Protein AF-A0AA96FAT1-F1 (afdb_monomer_lite)

Foldseek 3Di:
DDDPQAKDWDQDPQQKIFIDHPNHTQDIDHDPRSVVLVVCVVVHPNRVSSCCSRPDDPPDDCDDPDDDDDDDDDDPPPDDPPPPPPDDDD

Sequence (90 aa):
MSEPSGYAFRARPNGDVHILHLGKLAKILKDDAAALFLTAVKEGDAQAAMADAVGGSAATRPGGNSRRPGAHLHGNGEAHAQQQFRRKSG

Secondary structure (DSSP, 8-state):
----SSEEEEE-TTS-EEEEETTEEEEEE-HHHHHHHHHHHHHS-HHHHHHHHHHS----------------------------------

pLDDT: mean 70.45, std 16.97, range [38.0, 91.06]

Organism: NCBI:txid3075620

Structure (mmCIF, N/CA/C/O backbone):
data_AF-A0AA96FAT1-F1
#
_entry.id   AF-A0AA96FAT1-F1
#
loop_
_atom_site.group_PDB
_atom_site.id
_atom_site.type_symbol
_atom_site.label_atom_id
_atom_site.label_alt_id
_atom_site.label_comp_id
_atom_site.label_asym_id
_atom_site.label_entity_id
_atom_site.label_seq_id
_atom_site.pdbx_PDB_ins_code
_atom_site.Cartn_x
_atom_site.Cartn_y
_atom_site.Cartn_z
_atom_site.occupancy
_atom_site.B_iso_or_equiv
_atom_site.auth_seq_id
_atom_site.auth_comp_id
_atom_site.auth_asym_id
_atom_site.auth_atom_id
_atom_site.pdbx_PDB_model_num
ATOM 1 N N . MET A 1 1 ? 2.931 -24.825 -6.798 1.00 38.00 1 MET A N 1
ATOM 2 C CA . MET A 1 1 ? 2.245 -23.521 -6.713 1.00 38.00 1 MET A CA 1
ATOM 3 C C . MET A 1 1 ? 3.336 -22.478 -6.610 1.00 38.00 1 MET A C 1
ATOM 5 O O . MET A 1 1 ? 4.042 -22.495 -5.612 1.00 38.00 1 MET A O 1
ATOM 9 N N . SER A 1 2 ? 3.574 -21.707 -7.674 1.00 45.06 2 SER A N 1
ATOM 10 C CA . SER A 1 2 ? 4.641 -20.704 -7.696 1.00 45.06 2 SER A CA 1
ATOM 11 C C . SER A 1 2 ? 4.389 -19.689 -6.594 1.00 45.06 2 SER A C 1
ATOM 13 O O . SER A 1 2 ? 3.342 -19.043 -6.586 1.00 45.06 2 SER A O 1
ATOM 15 N N . GLU A 1 3 ? 5.329 -19.567 -5.663 1.00 49.72 3 GLU A N 1
ATOM 16 C CA . GLU A 1 3 ? 5.413 -18.376 -4.828 1.00 49.72 3 GLU A CA 1
ATOM 17 C C . GLU A 1 3 ? 5.388 -17.176 -5.779 1.00 49.72 3 GLU A C 1
ATOM 19 O O . GLU A 1 3 ? 6.206 -17.138 -6.706 1.00 49.72 3 GLU A O 1
ATOM 24 N N . PRO A 1 4 ? 4.441 -16.230 -5.651 1.00 52.31 4 PRO A N 1
ATOM 25 C CA . PRO A 1 4 ? 4.491 -15.049 -6.484 1.00 52.31 4 PRO A CA 1
ATOM 26 C C . PRO A 1 4 ? 5.777 -14.326 -6.096 1.00 52.31 4 PRO A C 1
ATOM 28 O O . PRO A 1 4 ? 5.895 -13.790 -4.995 1.00 52.31 4 PRO A O 1
ATOM 31 N N . SER A 1 5 ? 6.772 -14.368 -6.981 1.00 58.44 5 SER A N 1
ATOM 32 C CA . SER A 1 5 ? 8.041 -13.650 -6.862 1.00 58.44 5 SER A CA 1
ATOM 33 C C . SER A 1 5 ? 7.796 -12.145 -7.060 1.00 58.44 5 SER A C 1
ATOM 35 O O . SER A 1 5 ? 8.344 -11.532 -7.968 1.00 58.44 5 SER A O 1
ATOM 37 N N . GLY A 1 6 ? 6.888 -11.572 -6.264 1.00 75.31 6 GLY A N 1
ATOM 38 C CA . GLY A 1 6 ? 6.289 -10.259 -6.465 1.00 75.31 6 GLY A CA 1
ATOM 39 C C . GLY A 1 6 ? 5.740 -9.648 -5.175 1.00 75.31 6 GLY A C 1
ATOM 40 O O . GLY A 1 6 ? 6.019 -10.104 -4.061 1.00 75.31 6 GLY A O 1
ATOM 41 N N . TYR A 1 7 ? 4.983 -8.567 -5.329 1.00 82.88 7 TYR A N 1
ATOM 42 C CA . TYR A 1 7 ? 4.374 -7.847 -4.217 1.00 82.88 7 TYR A CA 1
ATOM 43 C C . TYR A 1 7 ? 3.153 -8.600 -3.672 1.00 82.88 7 TYR A C 1
ATOM 45 O O . TYR A 1 7 ? 2.394 -9.217 -4.418 1.00 82.88 7 TYR A O 1
ATOM 53 N N . ALA A 1 8 ? 2.940 -8.522 -2.364 1.00 86.50 8 ALA A N 1
ATOM 54 C CA . ALA A 1 8 ? 1.731 -8.973 -1.686 1.00 86.50 8 ALA A CA 1
ATOM 55 C C . ALA A 1 8 ? 1.125 -7.797 -0.924 1.00 86.50 8 ALA A C 1
ATOM 57 O O . ALA A 1 8 ? 1.853 -6.916 -0.479 1.00 86.50 8 ALA A O 1
ATOM 58 N N . PHE A 1 9 ? -0.187 -7.778 -0.710 1.00 87.19 9 PHE A N 1
ATOM 59 C CA . PHE A 1 9 ? -0.808 -6.771 0.145 1.00 87.19 9 PHE A CA 1
ATOM 60 C C . PHE A 1 9 ? -1.745 -7.408 1.165 1.00 87.19 9 PHE A C 1
ATOM 62 O O . PHE A 1 9 ? -2.287 -8.492 0.957 1.00 87.19 9 PHE A O 1
ATOM 69 N N . ARG A 1 10 ? -1.935 -6.722 2.291 1.00 88.75 10 ARG A N 1
ATOM 70 C CA . ARG A 1 10 ? -2.861 -7.122 3.347 1.00 88.75 10 ARG A CA 1
ATOM 71 C C . ARG A 1 10 ? -3.655 -5.918 3.824 1.00 88.75 10 ARG A C 1
ATOM 73 O O . ARG A 1 10 ? -3.082 -5.003 4.412 1.00 88.75 10 ARG A O 1
ATOM 80 N N . ALA A 1 11 ? -4.966 -5.957 3.615 1.00 88.12 11 ALA A N 1
ATOM 81 C CA . ALA A 1 11 ? -5.892 -5.022 4.236 1.00 88.12 11 ALA A CA 1
ATOM 82 C C . ALA A 1 11 ? -6.070 -5.371 5.719 1.00 88.12 11 ALA A C 1
ATOM 84 O O . ALA A 1 11 ? -6.158 -6.542 6.105 1.00 88.12 11 ALA A O 1
ATOM 85 N N . ARG A 1 12 ? -6.089 -4.348 6.564 1.00 85.31 12 ARG A N 1
ATOM 86 C CA . ARG A 1 12 ? -6.307 -4.452 8.001 1.00 85.31 12 ARG A CA 1
ATOM 87 C C . ARG A 1 12 ? -7.704 -3.930 8.344 1.00 85.31 12 ARG A C 1
ATOM 89 O O . ARG A 1 12 ? -8.231 -3.073 7.641 1.00 85.31 12 ARG A O 1
ATOM 96 N N . PRO A 1 13 ? -8.311 -4.415 9.439 1.00 82.31 13 PRO A N 1
ATOM 97 C CA . PRO A 1 13 ? -9.663 -4.013 9.834 1.00 82.31 13 PRO A CA 1
ATOM 98 C C . PRO A 1 13 ? -9.773 -2.533 10.227 1.00 82.31 13 PRO A C 1
ATOM 100 O O . PRO A 1 13 ? -10.873 -2.008 10.313 1.00 82.31 13 PRO A O 1
ATOM 103 N N . ASN A 1 14 ? -8.645 -1.857 10.455 1.00 81.88 14 ASN A N 1
ATOM 104 C CA . ASN A 1 14 ? -8.592 -0.419 10.701 1.00 81.88 14 ASN A CA 1
ATOM 105 C C . ASN A 1 14 ? -8.621 0.428 9.413 1.00 81.88 14 ASN A C 1
ATOM 107 O O . ASN A 1 14 ? -8.534 1.644 9.516 1.00 81.88 14 ASN A O 1
ATOM 111 N N . GLY A 1 15 ? -8.707 -0.193 8.232 1.00 83.31 15 GLY A N 1
ATOM 112 C CA . GLY A 1 15 ? -8.706 0.498 6.939 1.00 83.31 15 GLY A CA 1
ATOM 113 C C . GLY A 1 15 ? -7.325 0.655 6.298 1.00 83.31 15 GLY A C 1
ATOM 114 O O . GLY A 1 15 ? -7.239 1.090 5.154 1.00 83.31 15 GLY A O 1
ATOM 115 N N . ASP A 1 16 ? -6.247 0.256 6.978 1.00 88.00 16 ASP A N 1
ATOM 116 C CA . ASP A 1 16 ? -4.895 0.341 6.421 1.00 88.00 16 ASP A CA 1
ATOM 117 C C . ASP A 1 16 ? -4.601 -0.823 5.467 1.00 88.00 16 ASP A C 1
ATOM 119 O O . ASP A 1 16 ? -5.045 -1.955 5.675 1.00 88.00 16 ASP A O 1
ATOM 123 N N . VAL A 1 17 ? -3.751 -0.583 4.469 1.00 90.38 17 VAL A N 1
ATOM 124 C CA . VAL A 1 17 ? -3.229 -1.623 3.575 1.00 90.38 17 VAL A CA 1
ATOM 125 C C . VAL A 1 17 ? -1.714 -1.693 3.687 1.00 90.38 17 VAL A C 1
ATOM 127 O O . VAL A 1 17 ? -1.001 -0.717 3.474 1.00 90.38 17 VAL A O 1
ATOM 130 N N . HIS A 1 18 ? -1.205 -2.871 4.029 1.00 91.06 18 HIS A N 1
ATOM 131 C CA . HIS A 1 18 ? 0.224 -3.140 4.113 1.00 91.06 18 HIS A CA 1
ATOM 132 C C . HIS A 1 18 ? 0.674 -3.848 2.843 1.00 91.06 18 HIS A C 1
ATOM 134 O O . HIS A 1 18 ? 0.229 -4.963 2.586 1.00 91.06 18 HIS A O 1
ATOM 140 N N . ILE A 1 19 ? 1.575 -3.233 2.085 1.00 89.00 19 ILE A N 1
ATOM 141 C CA . ILE A 1 19 ? 2.207 -3.834 0.912 1.00 89.00 19 ILE A CA 1
ATOM 142 C C . ILE A 1 19 ? 3.545 -4.432 1.343 1.00 89.00 19 ILE A C 1
ATOM 144 O O . ILE A 1 19 ? 4.376 -3.759 1.958 1.00 89.00 19 ILE A O 1
ATOM 148 N N . LEU A 1 20 ? 3.749 -5.703 1.023 1.00 88.44 20 LEU A N 1
ATOM 149 C CA . LEU A 1 20 ? 4.961 -6.467 1.247 1.00 88.44 20 LEU A CA 1
ATOM 150 C C . LEU A 1 20 ? 5.645 -6.762 -0.086 1.00 88.44 20 LEU A C 1
ATOM 152 O O . LEU A 1 20 ? 4.995 -7.089 -1.071 1.00 88.44 20 LEU A O 1
ATOM 156 N N . HIS A 1 21 ? 6.967 -6.700 -0.093 1.00 85.56 21 HIS A N 1
ATOM 157 C CA . HIS A 1 21 ? 7.804 -7.139 -1.197 1.00 85.56 21 HIS A CA 1
ATOM 158 C C . HIS A 1 21 ? 8.754 -8.211 -0.671 1.00 85.56 21 HIS A C 1
ATOM 160 O O . HIS A 1 21 ? 9.501 -7.955 0.277 1.00 85.56 21 HIS A O 1
ATOM 166 N N . LEU A 1 22 ? 8.694 -9.422 -1.237 1.00 83.69 22 LEU A N 1
ATOM 167 C CA . LEU A 1 22 ? 9.537 -10.555 -0.823 1.00 83.69 22 LEU A CA 1
ATOM 168 C C . LEU A 1 22 ? 9.478 -10.825 0.697 1.00 83.69 22 LEU A C 1
ATOM 170 O O . LEU A 1 22 ? 10.498 -10.984 1.368 1.00 83.69 22 LEU A O 1
ATOM 174 N N . GLY A 1 23 ? 8.269 -10.790 1.266 1.00 82.12 23 GLY A N 1
ATOM 175 C CA . GLY A 1 23 ? 8.035 -11.028 2.696 1.00 82.12 23 GLY A CA 1
ATOM 176 C C . GLY A 1 23 ? 8.413 -9.871 3.631 1.00 82.12 23 GLY A C 1
ATOM 177 O O . GLY A 1 23 ? 8.229 -9.989 4.84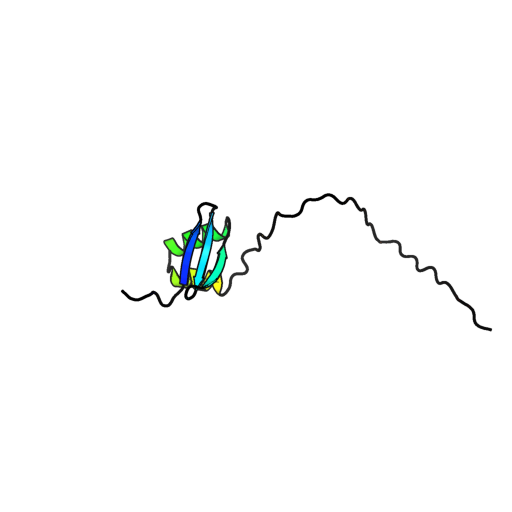1 1.00 82.12 23 GLY A O 1
ATOM 178 N N . LYS A 1 24 ? 8.899 -8.739 3.108 1.00 81.69 24 LYS A N 1
ATOM 179 C CA . LYS A 1 24 ? 9.240 -7.545 3.900 1.00 81.69 24 LYS A CA 1
ATOM 180 C C . LYS A 1 24 ? 8.233 -6.433 3.661 1.00 81.69 24 LYS A C 1
ATOM 182 O O . LYS A 1 24 ? 7.814 -6.218 2.531 1.00 81.69 24 LYS A O 1
ATOM 187 N N . LEU A 1 25 ? 7.860 -5.707 4.714 1.00 85.31 25 LEU A N 1
ATOM 188 C CA . LEU A 1 25 ? 6.980 -4.545 4.594 1.00 85.31 25 LEU A CA 1
ATOM 189 C C . LEU A 1 25 ? 7.650 -3.477 3.717 1.00 85.31 25 LEU A C 1
ATOM 191 O O . LEU A 1 25 ? 8.684 -2.931 4.092 1.00 85.31 25 LEU A O 1
ATOM 195 N N . ALA A 1 26 ? 7.049 -3.190 2.568 1.00 87.44 26 ALA A N 1
ATOM 196 C CA . ALA A 1 26 ? 7.520 -2.181 1.630 1.00 87.44 26 ALA A CA 1
ATOM 197 C C . ALA A 1 26 ? 6.838 -0.830 1.880 1.00 87.44 26 ALA A C 1
ATOM 199 O O . ALA A 1 26 ? 7.500 0.205 1.888 1.00 87.44 26 ALA A O 1
ATOM 200 N N . LYS A 1 27 ? 5.516 -0.833 2.110 1.00 87.06 27 LYS A N 1
ATOM 201 C CA . LYS A 1 27 ? 4.735 0.393 2.326 1.00 87.06 27 LYS A CA 1
ATOM 202 C C . LYS A 1 27 ? 3.452 0.136 3.113 1.00 87.06 27 LYS A C 1
ATOM 204 O O . LYS A 1 27 ? 2.875 -0.944 3.037 1.00 87.06 27 LYS A O 1
ATOM 209 N N . ILE A 1 28 ? 3.001 1.147 3.851 1.00 89.00 28 ILE A N 1
ATOM 210 C CA . ILE A 1 28 ? 1.675 1.191 4.474 1.00 89.00 28 ILE A CA 1
ATOM 211 C C . ILE A 1 28 ? 0.888 2.314 3.801 1.00 89.00 28 ILE A C 1
ATOM 213 O O . ILE A 1 28 ? 1.366 3.447 3.737 1.00 89.00 28 ILE A O 1
ATOM 217 N N . LEU A 1 29 ? -0.304 1.991 3.318 1.00 88.38 29 LEU A N 1
ATOM 218 C CA . LEU A 1 29 ? -1.306 2.931 2.834 1.00 88.38 29 LEU A CA 1
ATOM 219 C C . LEU A 1 29 ? -2.402 3.064 3.891 1.00 88.38 29 LEU A C 1
ATOM 221 O O . LEU A 1 29 ? -2.729 2.085 4.563 1.00 88.38 29 LEU A O 1
ATOM 225 N N . LYS A 1 30 ? -2.951 4.266 4.034 1.00 87.38 30 LYS A N 1
ATOM 226 C CA . LYS A 1 30 ? -3.982 4.598 5.021 1.00 87.38 30 LYS A CA 1
ATOM 227 C C . LYS A 1 30 ? -5.111 5.377 4.364 1.00 87.38 30 LYS A C 1
ATOM 229 O O . LYS A 1 30 ? -4.863 6.040 3.355 1.00 87.38 30 LYS A O 1
ATOM 234 N N . ASP A 1 31 ? -6.296 5.314 4.963 1.00 85.44 31 ASP A N 1
ATOM 235 C CA . ASP A 1 31 ? -7.463 6.126 4.602 1.00 85.44 31 ASP A CA 1
ATOM 236 C C . ASP A 1 31 ? -7.715 6.135 3.075 1.00 85.44 31 ASP A C 1
ATOM 238 O O . ASP A 1 31 ? -7.785 5.075 2.445 1.00 85.44 31 ASP A O 1
ATOM 242 N N . ASP A 1 32 ? -7.791 7.314 2.453 1.00 85.06 32 ASP A N 1
ATOM 243 C CA . ASP A 1 32 ? -8.032 7.484 1.016 1.00 85.06 32 ASP A CA 1
ATOM 244 C C . ASP A 1 32 ? -6.998 6.773 0.132 1.00 85.06 32 ASP A C 1
ATOM 246 O O . ASP A 1 32 ? -7.343 6.213 -0.908 1.00 85.06 32 ASP A O 1
ATOM 250 N N . ALA A 1 33 ? -5.728 6.727 0.548 1.00 83.94 33 ALA A N 1
ATOM 251 C CA . ALA A 1 33 ? -4.684 6.054 -0.224 1.00 83.94 33 ALA A CA 1
ATOM 252 C C . ALA A 1 33 ? -4.885 4.531 -0.250 1.00 83.94 33 ALA A C 1
ATOM 254 O O . ALA A 1 33 ? -4.587 3.884 -1.254 1.00 83.94 33 ALA A O 1
ATOM 255 N N . ALA A 1 34 ? -5.411 3.953 0.835 1.00 87.44 34 ALA A N 1
ATOM 256 C CA . ALA A 1 34 ? -5.765 2.539 0.876 1.00 87.44 34 ALA A CA 1
ATOM 257 C C . ALA A 1 34 ? -6.974 2.246 -0.024 1.00 87.44 34 ALA A C 1
ATOM 259 O O . ALA A 1 34 ? -6.951 1.271 -0.775 1.00 87.44 34 ALA A O 1
ATOM 260 N N . ALA A 1 35 ? -7.994 3.108 -0.002 1.00 86.88 35 ALA A N 1
ATOM 261 C CA . ALA A 1 35 ? -9.173 2.963 -0.853 1.00 86.88 35 ALA A CA 1
ATOM 262 C C . ALA A 1 35 ? -8.824 3.054 -2.348 1.00 86.88 35 ALA A C 1
ATOM 264 O O . ALA A 1 35 ? -9.211 2.179 -3.122 1.00 86.88 35 ALA A O 1
ATOM 265 N N . LEU A 1 36 ? -8.032 4.057 -2.745 1.00 85.69 36 LEU A N 1
ATOM 266 C CA . LEU A 1 36 ? -7.570 4.226 -4.127 1.00 85.69 36 LEU A CA 1
ATOM 267 C C . LEU A 1 36 ? -6.761 3.018 -4.611 1.00 85.69 36 LEU A C 1
ATOM 269 O O . LEU A 1 36 ? -6.971 2.537 -5.723 1.00 85.69 36 LEU A O 1
ATOM 273 N N . PHE A 1 37 ? -5.884 2.484 -3.758 1.00 86.88 37 PHE A N 1
ATOM 274 C CA . PHE A 1 37 ? -5.125 1.277 -4.070 1.00 86.88 37 PHE A CA 1
ATOM 275 C C . PHE A 1 37 ? -6.027 0.055 -4.276 1.00 86.88 37 PHE A C 1
ATOM 277 O O . PHE A 1 37 ? -5.840 -0.689 -5.236 1.00 86.88 37 PHE A O 1
ATOM 284 N N . LEU A 1 38 ? -7.021 -0.154 -3.409 1.00 86.19 38 LEU A N 1
ATOM 285 C CA . LEU A 1 38 ? -7.945 -1.283 -3.539 1.00 86.19 38 LEU A CA 1
ATOM 286 C C . LEU A 1 38 ? -8.781 -1.197 -4.822 1.00 86.19 38 LEU A C 1
ATOM 288 O O . LEU A 1 38 ? -9.030 -2.226 -5.449 1.00 86.19 38 LEU A O 1
ATOM 292 N N . THR A 1 39 ? -9.168 0.010 -5.239 1.00 88.44 39 THR A N 1
ATOM 293 C CA . THR A 1 39 ? -9.828 0.234 -6.532 1.00 88.44 39 THR A CA 1
ATOM 294 C C . THR A 1 39 ? -8.891 -0.096 -7.692 1.00 88.44 39 THR A C 1
ATOM 296 O O . THR A 1 39 ? -9.259 -0.893 -8.550 1.00 88.44 39 THR A O 1
ATOM 299 N N . ALA A 1 40 ? -7.653 0.409 -7.677 1.00 85.12 40 ALA A N 1
ATOM 300 C CA . ALA A 1 40 ? -6.669 0.142 -8.728 1.00 85.12 40 ALA A CA 1
ATOM 301 C C . ALA A 1 40 ? -6.351 -1.358 -8.881 1.00 85.12 40 ALA A C 1
ATOM 303 O O . ALA A 1 40 ? -6.253 -1.863 -9.996 1.00 85.12 40 ALA A O 1
ATOM 304 N N . VAL A 1 41 ? -6.255 -2.093 -7.768 1.00 87.12 41 VAL A N 1
ATOM 305 C CA . VAL A 1 41 ? -6.071 -3.556 -7.771 1.00 87.12 41 VAL A CA 1
ATOM 306 C C . VAL A 1 41 ? -7.296 -4.292 -8.319 1.00 87.12 41 VAL A C 1
ATOM 308 O O . VAL A 1 41 ? -7.151 -5.355 -8.916 1.00 87.12 41 VAL A O 1
ATOM 311 N N . LYS A 1 42 ? -8.505 -3.765 -8.099 1.00 86.19 42 LYS A N 1
ATOM 312 C CA . LYS A 1 42 ? -9.750 -4.378 -8.576 1.00 86.19 42 LYS A CA 1
ATOM 313 C C . LYS A 1 42 ? -9.982 -4.140 -10.069 1.00 86.19 42 LYS A C 1
ATOM 315 O O . LYS A 1 42 ? -10.527 -5.013 -10.737 1.00 86.19 42 LYS A O 1
ATOM 320 N N . GLU A 1 43 ? -9.625 -2.960 -10.563 1.00 85.50 43 GLU A N 1
ATOM 321 C CA . GLU A 1 43 ? -9.852 -2.557 -11.955 1.00 85.50 43 GLU A CA 1
ATOM 322 C C . GLU A 1 43 ? -8.713 -2.962 -12.897 1.00 85.50 43 GLU A C 1
ATOM 324 O O . GLU A 1 43 ? -8.938 -3.091 -14.100 1.00 85.50 43 GLU A O 1
ATOM 329 N N . GLY A 1 44 ? -7.503 -3.169 -12.372 1.00 80.56 44 GLY A N 1
ATOM 330 C CA . GLY A 1 44 ? -6.304 -3.388 -13.175 1.00 80.56 44 GLY A CA 1
ATOM 331 C C . GLY A 1 44 ? -5.405 -4.519 -12.684 1.00 80.56 44 GLY A C 1
ATOM 332 O O . GLY A 1 44 ? -5.822 -5.450 -11.996 1.00 80.56 44 GLY A O 1
ATOM 333 N N . ASP A 1 45 ? -4.136 -4.442 -13.083 1.00 82.50 45 ASP A N 1
ATOM 334 C CA . ASP A 1 45 ? -3.120 -5.413 -12.693 1.00 82.50 45 ASP A CA 1
ATOM 335 C C . ASP A 1 45 ? -2.629 -5.140 -11.264 1.00 82.50 45 ASP A C 1
ATOM 337 O O . ASP A 1 45 ? -2.028 -4.103 -10.963 1.00 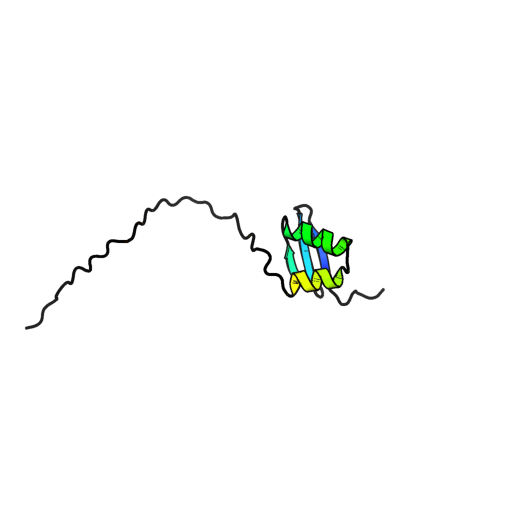82.50 45 ASP A O 1
ATOM 341 N N . ALA A 1 46 ? -2.869 -6.104 -10.376 1.00 81.81 46 ALA A N 1
ATOM 342 C CA . ALA A 1 46 ? -2.518 -5.998 -8.967 1.00 81.81 46 ALA A CA 1
ATOM 343 C C . ALA A 1 46 ? -1.006 -5.819 -8.730 1.00 81.81 46 ALA A C 1
ATOM 345 O O . ALA A 1 46 ? -0.616 -5.090 -7.817 1.00 81.81 46 ALA A O 1
ATOM 346 N N . GLN A 1 47 ? -0.145 -6.471 -9.523 1.00 83.25 47 GLN A N 1
ATOM 347 C CA . GLN A 1 47 ? 1.311 -6.356 -9.383 1.00 83.25 47 GLN A CA 1
ATOM 348 C C . GLN A 1 47 ? 1.799 -4.979 -9.826 1.00 83.25 47 GLN A C 1
ATOM 350 O O . GLN A 1 47 ? 2.601 -4.371 -9.118 1.00 83.25 47 GLN A O 1
ATOM 355 N N . ALA A 1 48 ? 1.275 -4.456 -10.936 1.00 80.00 48 ALA A N 1
ATOM 356 C CA . ALA A 1 48 ? 1.584 -3.110 -11.403 1.00 80.00 48 ALA A CA 1
ATOM 357 C C . ALA A 1 48 ? 1.111 -2.043 -10.402 1.00 80.00 48 ALA A C 1
ATOM 359 O O . ALA A 1 48 ? 1.877 -1.143 -10.070 1.00 80.00 48 ALA A O 1
ATOM 360 N N . ALA A 1 49 ? -0.097 -2.183 -9.844 1.00 82.88 49 ALA A N 1
ATOM 361 C CA . ALA A 1 49 ? -0.630 -1.262 -8.836 1.00 82.88 49 ALA A CA 1
ATOM 362 C C . ALA A 1 49 ? 0.211 -1.250 -7.545 1.00 82.88 49 ALA A C 1
ATOM 364 O O . ALA A 1 49 ? 0.440 -0.199 -6.946 1.00 82.88 49 ALA A O 1
ATOM 365 N N . MET A 1 50 ? 0.710 -2.413 -7.113 1.00 84.38 50 MET A N 1
ATOM 366 C CA . MET A 1 50 ? 1.621 -2.508 -5.968 1.00 84.38 50 MET A CA 1
ATOM 367 C C . MET A 1 50 ? 3.003 -1.922 -6.271 1.00 84.38 50 MET A C 1
ATOM 369 O O . MET A 1 50 ? 3.555 -1.210 -5.429 1.00 84.38 50 MET A O 1
ATOM 373 N N . ALA A 1 51 ? 3.550 -2.191 -7.458 1.00 83.06 51 ALA A N 1
ATOM 374 C CA . ALA A 1 51 ? 4.825 -1.638 -7.897 1.00 83.06 51 ALA A CA 1
ATOM 375 C C . ALA A 1 51 ? 4.770 -0.110 -8.026 1.00 83.06 51 ALA A C 1
ATOM 377 O O . ALA A 1 51 ? 5.710 0.552 -7.606 1.00 83.06 51 ALA A O 1
ATOM 378 N N . ASP A 1 52 ? 3.666 0.456 -8.517 1.00 82.31 52 ASP A N 1
ATOM 379 C CA . ASP A 1 52 ? 3.435 1.904 -8.585 1.00 82.31 52 ASP A CA 1
ATOM 380 C C . ASP A 1 52 ? 3.323 2.525 -7.181 1.00 82.31 52 ASP A C 1
ATOM 382 O O . ASP A 1 52 ? 4.055 3.458 -6.831 1.00 82.31 52 ASP A O 1
ATOM 386 N N . ALA A 1 53 ? 2.506 1.917 -6.310 1.00 79.75 53 ALA A N 1
ATOM 387 C CA . ALA A 1 53 ? 2.319 2.380 -4.93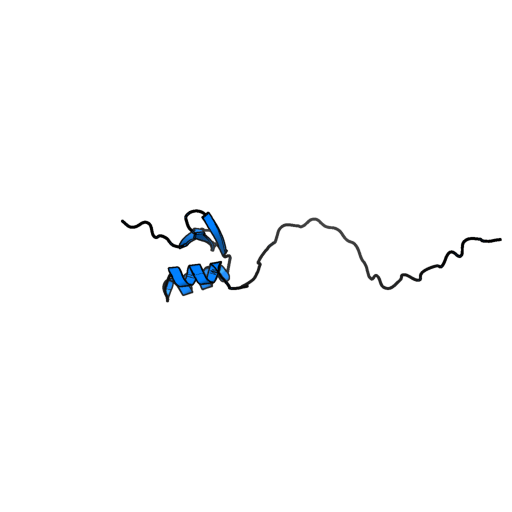7 1.00 79.75 53 ALA A CA 1
ATOM 388 C C . ALA A 1 53 ? 3.631 2.393 -4.125 1.00 79.75 53 ALA A C 1
ATOM 390 O O . ALA A 1 53 ? 3.847 3.295 -3.298 1.00 79.75 53 ALA A O 1
ATOM 391 N N . VAL A 1 54 ? 4.507 1.403 -4.346 1.00 80.56 54 VAL A N 1
ATOM 392 C CA . VAL A 1 54 ? 5.830 1.291 -3.707 1.00 80.56 54 VAL A CA 1
ATOM 393 C C . VAL A 1 54 ? 6.887 2.142 -4.417 1.00 80.56 54 VAL A C 1
ATOM 395 O O . VAL A 1 54 ? 7.683 2.793 -3.741 1.00 80.56 54 VAL A O 1
ATOM 398 N N . GLY A 1 55 ? 6.903 2.134 -5.748 1.00 71.69 55 GLY A N 1
ATOM 399 C CA . GLY A 1 55 ? 7.963 2.673 -6.598 1.00 71.69 55 GLY A CA 1
ATOM 400 C C . GLY A 1 55 ? 7.871 4.169 -6.879 1.00 71.69 55 GLY A C 1
ATOM 401 O O . GLY A 1 55 ? 8.906 4.793 -7.104 1.00 71.69 55 GLY A O 1
ATOM 402 N N . GLY A 1 56 ? 6.688 4.784 -6.816 1.00 62.53 56 GLY A N 1
ATOM 403 C CA . GLY A 1 56 ? 6.605 6.210 -7.105 1.00 62.53 56 GLY A CA 1
ATOM 404 C C . GLY A 1 56 ? 5.204 6.782 -7.214 1.00 62.53 56 GLY A C 1
ATOM 405 O O . GLY A 1 56 ? 4.778 7.154 -8.295 1.00 62.53 56 GLY A O 1
ATOM 406 N N . SER A 1 57 ? 4.567 7.040 -6.074 1.00 45.84 57 SER A N 1
ATOM 407 C CA . SER A 1 57 ? 3.693 8.207 -5.973 1.00 45.84 57 SER A CA 1
ATOM 408 C C . SER A 1 57 ? 3.777 8.817 -4.581 1.00 45.84 57 SER A C 1
ATOM 410 O O . SER A 1 57 ? 3.556 8.167 -3.550 1.00 45.84 57 SER A O 1
ATOM 412 N N . ALA A 1 58 ? 4.147 10.094 -4.562 1.00 49.09 58 ALA A N 1
ATOM 413 C CA . ALA A 1 58 ? 4.143 10.986 -3.415 1.00 49.09 58 ALA A CA 1
ATOM 414 C C . ALA A 1 58 ? 2.705 11.361 -3.002 1.00 49.09 58 ALA A C 1
ATOM 416 O O . ALA A 1 58 ? 2.411 12.524 -2.745 1.00 49.09 58 ALA A O 1
ATOM 417 N N . ALA A 1 59 ? 1.797 10.388 -2.927 1.00 48.88 59 ALA A N 1
ATOM 418 C CA . ALA A 1 59 ? 0.463 10.597 -2.392 1.00 48.88 59 ALA A CA 1
ATOM 419 C C . ALA A 1 59 ? 0.534 10.561 -0.859 1.00 48.88 59 ALA A C 1
ATOM 421 O O . ALA A 1 59 ? 0.419 9.508 -0.240 1.00 48.88 59 ALA A O 1
ATOM 422 N N . THR A 1 60 ? 0.786 11.752 -0.306 1.00 46.06 60 THR A N 1
ATOM 423 C CA . THR A 1 60 ? 0.421 12.225 1.036 1.00 46.06 60 THR A CA 1
ATOM 424 C C . THR A 1 60 ? 1.007 11.437 2.205 1.00 46.06 60 THR A C 1
ATOM 426 O O . THR A 1 60 ? 0.708 10.275 2.421 1.00 46.06 60 THR A O 1
ATOM 429 N N . ARG A 1 61 ? 1.810 12.094 3.046 1.00 44.50 61 ARG A N 1
ATOM 430 C CA . ARG A 1 61 ? 2.066 11.631 4.417 1.00 44.50 61 ARG A CA 1
ATOM 431 C C . ARG A 1 61 ? 0.836 11.984 5.277 1.00 44.50 61 ARG A C 1
ATOM 433 O O . ARG A 1 61 ? 0.717 13.164 5.598 1.00 44.50 61 ARG A O 1
ATOM 440 N N . PRO A 1 62 ? -0.022 11.060 5.759 1.00 44.28 62 PRO A N 1
ATOM 441 C CA . PRO A 1 62 ? -0.826 11.314 6.943 1.00 44.28 62 PRO A CA 1
ATOM 442 C C . PRO A 1 62 ? -0.033 10.737 8.121 1.00 44.28 62 PRO A C 1
ATOM 444 O O . PRO A 1 62 ? -0.156 9.575 8.514 1.00 44.28 62 PRO A O 1
ATOM 447 N N . GLY A 1 63 ? 0.893 11.546 8.625 1.00 38.84 63 GLY A N 1
ATOM 448 C CA . GLY A 1 63 ? 1.670 11.260 9.825 1.00 38.84 63 GLY A CA 1
ATOM 449 C C . GLY A 1 63 ? 1.919 12.580 10.552 1.00 38.84 63 GLY A C 1
ATOM 450 O O . GLY A 1 63 ? 2.617 13.430 10.022 1.00 38.84 63 GLY A O 1
ATOM 451 N N . GLY A 1 64 ? 1.367 12.837 11.731 1.00 39.62 64 GLY A N 1
ATOM 452 C CA . GLY A 1 64 ? 0.538 11.965 12.541 1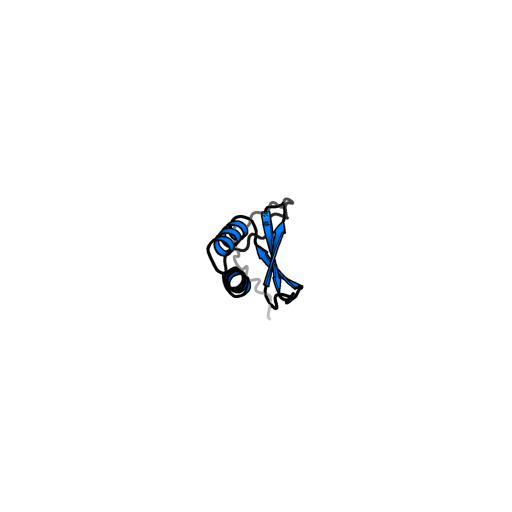.00 39.62 64 GLY A CA 1
ATOM 453 C C . GLY A 1 64 ? -0.111 12.719 13.696 1.00 39.62 64 GLY A C 1
ATOM 454 O O . GLY A 1 64 ? 0.397 13.719 14.200 1.00 39.62 64 GLY A O 1
ATOM 455 N N . ASN A 1 65 ? -1.250 12.207 14.129 1.00 45.81 65 ASN A N 1
ATOM 456 C CA . ASN A 1 65 ? -1.959 12.647 15.315 1.00 45.81 65 ASN A CA 1
ATOM 457 C C . ASN A 1 65 ? -1.389 11.870 16.510 1.00 45.81 65 ASN A C 1
ATOM 459 O O . ASN A 1 65 ? -1.950 10.871 16.942 1.00 45.81 65 ASN A O 1
ATOM 463 N N . SER A 1 66 ? -0.258 12.320 17.052 1.00 52.78 66 SER A N 1
ATOM 464 C CA . SER A 1 66 ? 0.163 11.927 18.404 1.00 52.78 66 SER A CA 1
ATOM 465 C C . SER A 1 66 ? 1.184 12.908 18.980 1.00 52.78 66 SER A C 1
ATOM 467 O O . SER A 1 66 ? 2.361 12.584 19.128 1.00 52.78 66 SER A O 1
ATOM 469 N N . ARG A 1 67 ? 0.721 14.119 19.315 1.00 44.44 67 ARG A N 1
ATOM 470 C CA . ARG A 1 67 ? 1.236 14.923 20.438 1.00 44.44 67 ARG A CA 1
ATOM 471 C C . ARG A 1 67 ? 0.278 16.079 20.740 1.00 44.44 67 ARG A C 1
ATOM 473 O O . ARG A 1 67 ? 0.382 17.161 20.181 1.00 44.44 67 ARG A O 1
ATOM 480 N N . ARG A 1 68 ? -0.650 15.855 21.669 1.00 47.50 68 ARG A N 1
ATOM 481 C CA . ARG A 1 68 ? -0.900 16.869 22.702 1.00 47.50 68 ARG A CA 1
ATOM 482 C C . ARG A 1 68 ? 0.046 16.509 23.849 1.00 47.50 68 ARG A C 1
ATOM 484 O O . ARG A 1 68 ? 0.123 15.332 24.197 1.00 47.50 68 ARG A O 1
ATOM 491 N N . PRO A 1 69 ? 0.842 17.465 24.334 1.00 47.81 69 PRO A N 1
ATOM 492 C CA . PRO A 1 69 ? 0.396 18.219 25.500 1.00 47.81 69 PRO A CA 1
ATOM 493 C C . PRO A 1 69 ? 0.670 19.722 25.356 1.00 47.81 69 PRO A C 1
ATOM 495 O O . PRO A 1 69 ? 1.534 20.142 24.593 1.00 47.81 69 PRO A O 1
ATOM 498 N N . GLY A 1 70 ? -0.125 20.529 26.055 1.00 56.22 70 GLY A N 1
ATOM 499 C CA . GLY A 1 70 ? -0.096 21.983 25.955 1.00 56.22 70 GLY A CA 1
ATOM 500 C C . GLY A 1 70 ? 1.279 22.606 26.201 1.00 56.22 70 GLY A C 1
ATOM 501 O O . GLY A 1 70 ? 1.993 22.224 27.119 1.00 56.22 70 GLY A O 1
ATOM 502 N N . ALA A 1 71 ? 1.588 23.620 25.401 1.00 50.75 71 ALA A N 1
ATOM 503 C CA . ALA A 1 71 ? 2.533 24.676 25.724 1.00 50.75 71 ALA A CA 1
ATOM 504 C C . ALA A 1 71 ? 2.126 25.900 24.894 1.00 50.75 71 ALA A C 1
ATOM 506 O O . ALA A 1 71 ? 2.435 26.033 23.715 1.00 50.75 71 ALA A O 1
ATOM 507 N N . HIS A 1 72 ? 1.322 26.752 25.520 1.00 57.00 72 HIS A N 1
ATOM 508 C CA . HIS A 1 72 ? 1.409 28.201 25.382 1.00 57.00 72 HIS A CA 1
ATOM 509 C C . HIS A 1 72 ? 2.857 28.616 25.079 1.00 57.00 72 HIS A C 1
ATOM 511 O O . HIS A 1 72 ? 3.735 28.229 25.837 1.00 57.00 72 HIS A O 1
ATOM 517 N N . LEU A 1 73 ? 3.098 29.386 24.014 1.00 56.69 73 LEU A N 1
ATOM 518 C CA . LEU A 1 73 ? 4.097 30.462 23.981 1.00 56.69 73 LEU A CA 1
ATOM 519 C C . LEU A 1 73 ? 4.022 31.223 22.649 1.00 56.69 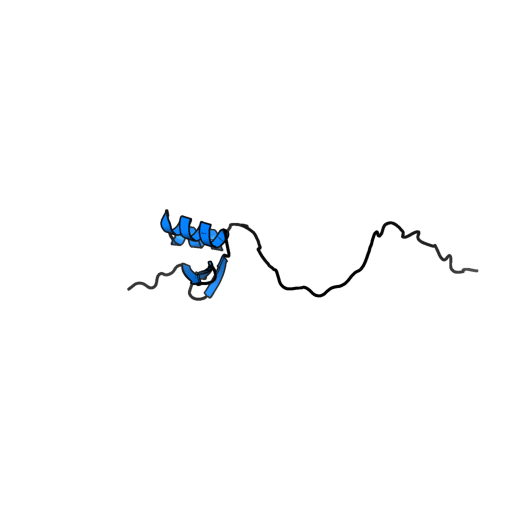73 LEU A C 1
ATOM 521 O O . LEU A 1 73 ? 4.250 30.706 21.560 1.00 56.69 73 LEU A O 1
ATOM 525 N N . HIS A 1 74 ? 3.638 32.478 22.830 1.00 54.16 74 HIS A N 1
ATOM 526 C CA . HIS A 1 74 ? 3.642 33.626 21.938 1.00 54.16 74 HIS A CA 1
ATOM 527 C C . HIS A 1 74 ? 5.040 33.866 21.337 1.00 54.16 74 HIS A C 1
ATOM 529 O O . HIS A 1 74 ? 6.036 33.687 22.036 1.00 54.16 74 HIS A O 1
ATOM 535 N N . GLY A 1 75 ? 5.129 34.332 20.089 1.00 49.12 75 GLY A N 1
ATOM 536 C CA . GLY A 1 75 ? 6.425 34.635 19.477 1.00 49.12 75 GLY A CA 1
ATOM 537 C C . GLY A 1 75 ? 6.348 35.464 18.200 1.00 49.12 75 GLY A C 1
ATOM 538 O O . GLY A 1 75 ? 6.829 35.024 17.163 1.00 49.12 75 GLY A O 1
ATOM 539 N N . ASN A 1 76 ? 5.763 36.664 18.271 1.00 58.44 76 ASN A N 1
ATOM 540 C CA . ASN A 1 76 ? 6.015 37.717 17.284 1.00 58.44 76 ASN A CA 1
ATOM 541 C C . ASN A 1 76 ? 7.471 38.187 17.461 1.00 58.44 76 ASN A C 1
ATOM 543 O O . ASN A 1 76 ? 7.769 38.978 18.352 1.00 58.44 76 ASN A O 1
ATOM 547 N N . GLY A 1 77 ? 8.383 37.619 16.671 1.00 53.50 77 GLY A N 1
ATOM 548 C CA . GLY A 1 77 ? 9.836 37.782 16.794 1.00 53.50 77 GLY A CA 1
ATOM 549 C C . GLY A 1 77 ? 10.455 38.932 15.990 1.00 53.50 77 GLY A C 1
ATOM 550 O O . GLY A 1 77 ? 11.652 38.887 15.722 1.00 53.50 77 GLY A O 1
ATOM 551 N N . GLU A 1 78 ? 9.694 39.958 15.601 1.00 54.06 78 GLU A N 1
ATOM 552 C CA . GLU A 1 78 ? 10.242 41.188 15.003 1.00 54.06 78 GLU A CA 1
ATOM 553 C C . GLU A 1 78 ? 10.559 42.232 16.085 1.00 54.06 78 GLU A C 1
ATOM 555 O O . GLU A 1 78 ? 9.922 43.275 16.175 1.00 54.06 78 GLU A O 1
ATOM 560 N N . ALA A 1 79 ? 11.537 41.944 16.947 1.00 58.19 79 ALA A N 1
ATOM 561 C CA . ALA A 1 79 ? 12.157 42.952 17.812 1.00 58.19 79 ALA A CA 1
ATOM 562 C C . ALA A 1 79 ? 13.498 42.454 18.374 1.00 58.19 79 ALA A C 1
ATOM 564 O O . ALA A 1 79 ? 13.643 42.217 19.570 1.00 58.19 79 ALA A O 1
ATOM 565 N N . HIS A 1 80 ? 14.515 42.336 17.522 1.00 53.19 80 HIS A N 1
ATOM 566 C CA . HIS A 1 80 ? 15.900 42.351 17.992 1.00 53.19 80 HIS A CA 1
ATOM 567 C C . HIS A 1 80 ? 16.581 43.628 17.502 1.00 53.19 80 HIS A C 1
ATOM 569 O O . HIS A 1 80 ? 17.322 43.634 16.522 1.00 53.19 80 HIS A O 1
ATOM 575 N N . ALA A 1 81 ? 16.337 44.727 18.223 1.00 57.00 81 ALA A N 1
ATOM 576 C CA . ALA A 1 81 ? 17.250 45.861 18.221 1.00 57.00 81 ALA A CA 1
ATOM 577 C C . ALA A 1 81 ? 18.571 45.377 18.836 1.00 57.00 81 ALA A C 1
ATOM 579 O O . ALA A 1 81 ? 18.647 45.099 20.034 1.00 57.00 81 ALA A O 1
ATOM 580 N N . GLN A 1 82 ? 19.603 45.203 18.010 1.00 62.19 82 GLN A N 1
ATOM 581 C CA . GLN A 1 82 ? 20.927 44.827 18.492 1.00 62.19 82 GLN A CA 1
ATOM 582 C C . GLN A 1 82 ? 21.524 45.99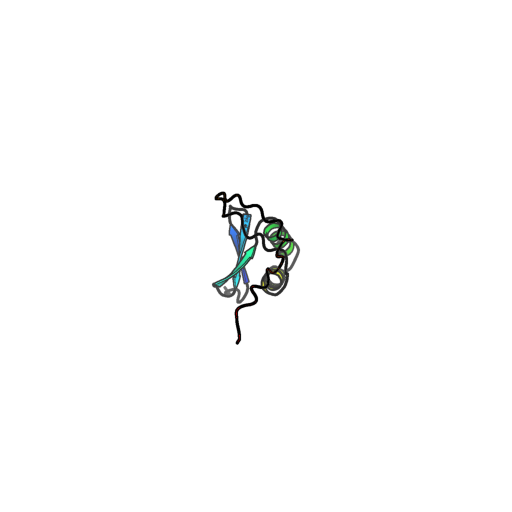6 19.277 1.00 62.19 82 GLN A C 1
ATOM 584 O O . GLN A 1 82 ? 22.052 46.954 18.713 1.00 62.19 82 GLN A O 1
ATOM 589 N N . GLN A 1 83 ? 21.418 45.918 20.601 1.00 61.38 83 GLN A N 1
ATOM 590 C CA . GLN A 1 83 ? 22.087 46.820 21.524 1.00 61.38 83 GLN A CA 1
ATOM 591 C C . GLN A 1 83 ? 23.591 46.527 21.446 1.00 61.38 83 GLN A C 1
ATOM 593 O O . GLN A 1 83 ? 24.100 45.571 22.031 1.00 61.38 83 GLN A O 1
ATOM 598 N N . GLN A 1 84 ? 24.302 47.315 20.639 1.00 62.38 84 GLN A N 1
ATOM 599 C CA . GLN A 1 84 ? 25.752 47.243 20.511 1.00 62.38 84 GLN A CA 1
ATOM 600 C C . GLN A 1 84 ? 26.394 47.667 21.837 1.00 62.38 84 GLN A C 1
ATOM 602 O O . GLN A 1 84 ? 26.610 48.850 22.099 1.00 62.38 84 GLN A O 1
ATOM 607 N N . PHE A 1 85 ? 26.726 46.696 22.687 1.00 64.69 85 PHE A N 1
ATOM 608 C CA . PHE A 1 85 ? 27.632 46.919 23.808 1.00 64.69 85 PHE A CA 1
ATOM 609 C C . PHE A 1 85 ? 29.043 47.130 23.258 1.00 64.69 85 PHE A C 1
ATOM 611 O O . PHE A 1 85 ? 29.816 46.192 23.065 1.00 64.69 85 PHE A O 1
ATOM 618 N N . ARG A 1 86 ? 29.384 48.390 22.996 1.00 66.69 86 ARG A N 1
ATOM 619 C CA . ARG A 1 86 ? 30.742 48.831 22.677 1.00 66.69 86 ARG A CA 1
ATOM 620 C C . ARG A 1 86 ? 31.614 48.649 23.922 1.00 66.69 86 ARG A C 1
ATOM 622 O O . ARG A 1 86 ? 31.624 49.486 24.819 1.00 66.69 86 ARG A O 1
ATOM 629 N N . ARG A 1 87 ? 32.306 47.509 24.016 1.00 64.00 87 ARG A N 1
ATOM 630 C CA . ARG A 1 87 ? 33.270 47.222 25.089 1.00 64.00 87 ARG A CA 1
ATOM 631 C C . ARG A 1 87 ? 34.659 47.748 24.696 1.00 64.00 87 ARG A C 1
ATOM 633 O O . ARG A 1 87 ? 35.191 47.358 23.668 1.00 64.00 87 ARG A O 1
ATOM 640 N N . LYS A 1 88 ? 35.170 48.646 25.552 1.00 60.47 88 LYS A N 1
ATOM 641 C CA . LYS A 1 88 ? 36.555 49.085 25.847 1.00 60.47 88 LYS A CA 1
ATOM 642 C C . LYS A 1 88 ? 37.683 48.781 24.849 1.00 60.47 88 LYS A C 1
ATOM 644 O O . LYS A 1 88 ? 37.988 47.625 24.581 1.00 60.47 88 LYS A O 1
ATOM 649 N N . SER A 1 89 ? 38.455 49.817 24.519 1.00 53.91 89 SER A N 1
ATOM 650 C CA . SER A 1 89 ? 39.895 49.726 24.233 1.00 53.91 89 SER A CA 1
ATOM 651 C C . SER A 1 89 ? 40.546 51.089 24.500 1.00 53.91 89 SER A C 1
ATOM 653 O O . SER A 1 89 ? 40.061 52.075 23.950 1.00 53.91 89 SER A O 1
ATOM 655 N N . GLY A 1 90 ? 41.614 51.115 25.308 1.00 46.09 90 GLY A N 1
ATOM 656 C CA . GLY A 1 90 ? 42.529 52.256 25.475 1.00 46.09 90 GLY A CA 1
ATOM 657 C C . GLY A 1 90 ? 42.177 53.203 26.602 1.00 46.09 90 GLY A C 1
ATOM 658 O O . GLY A 1 90 ? 41.463 54.183 26.316 1.00 46.09 90 GLY A O 1
#

Radius of gyration: 25.22 Å; chains: 1; bounding box: 52×76×39 Å